Protein AF-X0W9X9-F1 (afdb_monomer_lite)

InterPro domains:
  IPR016084 Haem oxygenase-like, multi-helical [G3DSA:1.20.910.10] (1-113)
  IPR016084 Haem oxygenase-like, multi-helical [SSF48613] (1-110)

Organism: NCBI:txid412755

Sequence (115 aa):
PMPGCQAYPAYVAWLALYGSDADFAAAFVVNLAAWGAACGRMSAALKAKYGLSAEAVAFFDAFAEPAPEFEADSLRVIQDGLDRGVDPAAVARAARLIQAYELMYWDTMYEVSLP

pLDDT: mean 96.2, std 3.21, range [79.31, 98.75]

Foldseek 3Di:
DDPLLVQLVVLLVCCVVPNALLLNLLQCLLVLQVLLCVLVVVLVCCCPPVVDDCVRSVVSVVSNDDDPCSNVVSVVSNVVCVVVPDDVVSSVVSNVVSVVSVVSSVVVVVVVPDD

Structure (mmCIF, N/CA/C/O backbone):
data_AF-X0W9X9-F1
#
_entry.id   AF-X0W9X9-F1
#
loop_
_atom_site.group_PDB
_atom_site.id
_atom_site.type_symbol
_atom_site.label_atom_id
_atom_site.label_alt_id
_atom_site.label_comp_id
_atom_site.label_asym_id
_atom_site.label_entity_id
_atom_site.label_seq_id
_atom_site.pdbx_PDB_ins_code
_atom_site.Cartn_x
_atom_site.Cartn_y
_atom_site.Cartn_z
_atom_site.occupancy
_atom_site.B_iso_or_equiv
_atom_site.auth_seq_id
_atom_site.auth_comp_id
_atom_site.auth_asym_id
_atom_site.auth_atom_id
_atom_site.pdbx_PDB_model_num
ATOM 1 N N . PRO A 1 1 ? -5.856 16.311 10.945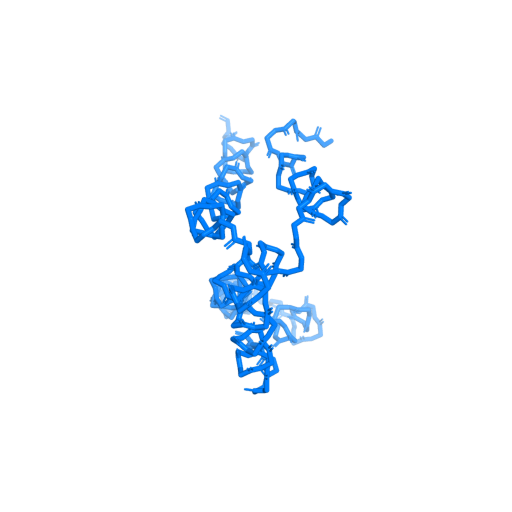 1.00 82.25 1 PRO A N 1
ATOM 2 C CA . PRO A 1 1 ? -5.033 15.222 10.363 1.00 82.25 1 PRO A CA 1
ATOM 3 C C . PRO A 1 1 ? -3.570 15.458 10.740 1.00 82.25 1 PRO A C 1
ATOM 5 O O . PRO A 1 1 ? -3.136 16.606 10.677 1.00 82.25 1 PRO A O 1
ATOM 8 N N . MET A 1 2 ? -2.844 14.417 11.158 1.00 96.12 2 MET A N 1
ATOM 9 C CA . MET A 1 2 ? -1.421 14.535 11.501 1.00 96.12 2 MET A CA 1
ATOM 10 C C . MET A 1 2 ? -0.546 14.348 10.258 1.00 96.12 2 MET A C 1
ATOM 12 O O . MET A 1 2 ? -0.898 13.514 9.420 1.00 96.12 2 MET A O 1
ATOM 16 N N . PRO A 1 3 ? 0.587 15.065 10.124 1.00 96.25 3 PRO A N 1
ATOM 17 C CA . PRO A 1 3 ? 1.467 14.929 8.963 1.00 96.25 3 PRO A CA 1
ATOM 18 C C . PRO A 1 3 ? 1.918 13.487 8.696 1.00 96.25 3 PRO A C 1
ATOM 20 O O . PRO A 1 3 ? 1.846 13.038 7.555 1.00 96.25 3 PRO A O 1
ATOM 23 N N . GLY A 1 4 ? 2.289 12.732 9.737 1.00 96.62 4 GLY A N 1
ATOM 24 C CA . GLY A 1 4 ? 2.696 11.329 9.592 1.00 96.62 4 GLY A CA 1
ATOM 25 C C . GLY A 1 4 ? 1.584 10.425 9.048 1.00 96.62 4 GLY A C 1
ATOM 26 O O . GLY A 1 4 ? 1.838 9.561 8.214 1.00 96.62 4 GLY A O 1
ATOM 27 N N . CYS A 1 5 ? 0.319 10.717 9.371 1.00 96.56 5 CYS A N 1
ATOM 28 C CA . CYS A 1 5 ? -0.828 10.015 8.791 1.00 96.56 5 CYS A CA 1
ATOM 29 C C . CYS A 1 5 ? -1.078 10.360 7.312 1.00 96.56 5 CYS A C 1
ATOM 31 O O . CYS A 1 5 ? -1.818 9.651 6.636 1.00 96.56 5 CYS A O 1
ATOM 33 N N . GLN A 1 6 ? -0.530 11.470 6.808 1.00 97.50 6 GLN A N 1
ATOM 34 C CA . GLN A 1 6 ? -0.683 11.881 5.409 1.00 97.50 6 GLN A CA 1
ATOM 35 C C . GLN A 1 6 ? 0.436 11.345 4.506 1.00 97.50 6 GLN A C 1
ATOM 37 O O . GLN A 1 6 ? 0.284 11.374 3.287 1.00 97.50 6 GLN A O 1
ATOM 42 N N . ALA A 1 7 ? 1.529 10.820 5.070 1.00 97.44 7 ALA A N 1
ATOM 43 C CA . ALA A 1 7 ? 2.661 10.319 4.292 1.00 97.44 7 ALA A CA 1
ATOM 44 C C . ALA A 1 7 ? 2.286 9.111 3.415 1.00 97.44 7 ALA A C 1
ATOM 46 O O . ALA A 1 7 ? 2.599 9.101 2.226 1.00 97.44 7 ALA A O 1
ATOM 47 N N . TYR A 1 8 ? 1.547 8.143 3.968 1.00 97.06 8 TYR A N 1
ATOM 48 C CA . TYR A 1 8 ? 1.048 6.982 3.224 1.00 97.06 8 TYR A CA 1
ATOM 49 C C . TYR A 1 8 ? 0.177 7.360 2.010 1.00 97.06 8 TYR A C 1
ATOM 51 O O . TYR A 1 8 ? 0.561 7.025 0.887 1.00 97.06 8 TYR A O 1
ATOM 59 N N . PRO A 1 9 ? -0.950 8.092 2.161 1.00 96.88 9 PRO A N 1
ATOM 60 C CA . PRO A 1 9 ? -1.782 8.435 1.008 1.00 96.88 9 PRO A CA 1
ATOM 61 C C . PRO A 1 9 ? -1.063 9.360 0.016 1.00 96.88 9 PRO A C 1
ATOM 63 O O . PRO A 1 9 ? -1.300 9.257 -1.187 1.00 96.88 9 PRO A O 1
ATOM 66 N N . ALA A 1 10 ? -0.150 10.221 0.483 1.00 98.06 10 ALA A N 1
ATOM 67 C CA . ALA A 1 10 ? 0.678 11.033 -0.405 1.00 98.06 10 ALA A CA 1
ATOM 68 C C . ALA A 1 10 ? 1.622 10.170 -1.256 1.00 98.06 10 ALA A C 1
ATOM 70 O O . ALA A 1 10 ? 1.764 10.425 -2.451 1.00 98.06 10 ALA A O 1
ATOM 71 N N . TYR A 1 11 ? 2.231 9.130 -0.678 1.00 98.19 11 TYR A N 1
ATOM 72 C CA . TYR A 1 11 ? 3.087 8.211 -1.423 1.00 98.19 11 TYR A CA 1
ATOM 73 C C . TYR A 1 11 ? 2.301 7.359 -2.423 1.00 98.19 11 TYR A C 1
ATOM 75 O O . TYR A 1 11 ? 2.743 7.189 -3.556 1.00 98.19 11 TYR A O 1
ATOM 83 N N . VAL A 1 12 ? 1.103 6.897 -2.053 1.00 98.12 12 VAL A N 1
ATOM 84 C CA . VAL A 1 12 ? 0.188 6.213 -2.982 1.00 98.12 12 VAL A CA 1
ATOM 85 C C . VAL A 1 12 ? -0.152 7.110 -4.174 1.00 98.12 12 VAL A C 1
ATOM 87 O O . VAL A 1 12 ? -0.046 6.678 -5.321 1.00 98.12 12 VAL A O 1
ATOM 90 N N . ALA A 1 13 ? -0.518 8.371 -3.923 1.00 98.38 13 ALA A N 1
ATOM 91 C CA . ALA A 1 13 ? -0.797 9.334 -4.986 1.00 98.38 13 ALA A CA 1
ATOM 92 C C . ALA A 1 13 ? 0.444 9.605 -5.853 1.00 98.38 13 ALA A C 1
ATOM 94 O O . ALA A 1 13 ? 0.337 9.716 -7.073 1.00 98.38 13 ALA A O 1
ATOM 95 N N . TRP A 1 14 ? 1.627 9.671 -5.238 1.00 98.50 14 TRP A N 1
ATOM 96 C CA . TRP A 1 14 ? 2.886 9.834 -5.955 1.00 98.50 14 TRP A CA 1
ATOM 97 C C . TRP A 1 14 ? 3.188 8.637 -6.865 1.00 98.50 14 TRP A C 1
ATOM 99 O O . TRP A 1 14 ? 3.511 8.843 -8.031 1.00 98.50 14 TRP A O 1
ATOM 109 N N . LEU A 1 15 ? 3.022 7.401 -6.382 1.00 98.25 15 LEU A N 1
ATOM 110 C CA . LEU A 1 15 ? 3.179 6.194 -7.201 1.00 98.25 15 LEU A CA 1
ATOM 111 C C . LEU A 1 15 ? 2.191 6.177 -8.370 1.00 98.25 15 LEU A C 1
ATOM 113 O O . LEU A 1 15 ? 2.585 5.855 -9.482 1.00 98.25 15 LEU A O 1
ATOM 117 N N . ALA A 1 16 ? 0.936 6.570 -8.142 1.00 97.81 16 ALA A N 1
ATOM 118 C CA . ALA A 1 16 ? -0.078 6.611 -9.196 1.00 97.81 16 ALA A CA 1
ATOM 119 C C . ALA A 1 16 ? 0.238 7.631 -10.307 1.00 97.81 16 ALA A C 1
ATOM 121 O O . ALA A 1 16 ? -0.134 7.419 -11.458 1.00 97.81 16 ALA A O 1
ATOM 122 N N . LEU A 1 17 ? 0.889 8.748 -9.966 1.00 98.12 17 LEU A N 1
ATOM 123 C CA . LEU A 1 17 ? 1.197 9.827 -10.912 1.00 98.12 17 LEU A CA 1
ATOM 124 C C . LEU A 1 17 ? 2.570 9.688 -11.575 1.00 98.12 17 LEU A C 1
ATOM 126 O O . LEU A 1 17 ? 2.739 10.116 -12.715 1.00 98.12 17 LEU A O 1
ATOM 130 N N . TYR A 1 18 ? 3.552 9.154 -10.850 1.00 97.94 18 TYR A N 1
ATOM 131 C CA . TYR A 1 18 ? 4.964 9.206 -11.239 1.00 97.94 18 TYR A CA 1
ATOM 132 C C . TYR A 1 18 ? 5.660 7.843 -11.236 1.00 97.94 18 TYR A C 1
ATOM 134 O O . TYR A 1 18 ? 6.752 7.730 -11.791 1.00 97.94 18 TYR A O 1
ATOM 142 N N . GLY A 1 19 ? 5.067 6.827 -10.607 1.00 97.62 19 GLY A N 1
ATOM 143 C CA . GLY A 1 19 ? 5.564 5.457 -10.650 1.00 97.62 19 GLY A CA 1
ATOM 144 C C . GLY A 1 19 ? 5.134 4.733 -11.924 1.00 97.62 19 GLY A C 1
ATOM 145 O O . GLY A 1 19 ? 4.266 5.189 -12.670 1.00 97.62 19 GLY A O 1
ATOM 146 N N . SER A 1 20 ? 5.743 3.577 -12.170 1.00 98.56 20 SER A N 1
ATOM 147 C CA . SER A 1 20 ? 5.220 2.621 -13.143 1.00 98.56 20 SER A CA 1
ATOM 148 C C . SER A 1 20 ? 4.047 1.824 -12.563 1.00 98.56 20 SER A C 1
ATOM 150 O 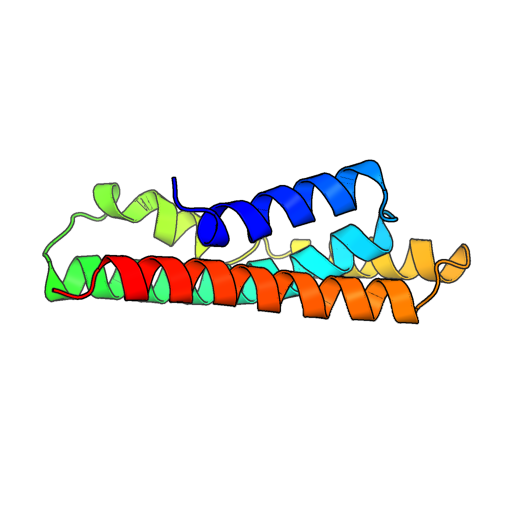O . SER A 1 20 ? 3.850 1.738 -11.349 1.00 98.56 20 SER A O 1
ATOM 152 N N . ASP A 1 21 ? 3.287 1.182 -13.444 1.00 98.25 21 ASP A N 1
ATOM 153 C CA . ASP A 1 21 ? 2.281 0.187 -13.076 1.00 98.25 21 ASP A CA 1
ATOM 154 C C . ASP A 1 21 ? 2.878 -0.972 -12.262 1.00 98.25 21 ASP A C 1
ATOM 156 O O . ASP A 1 21 ? 2.266 -1.406 -11.288 1.00 98.25 21 ASP A O 1
ATOM 160 N N . ALA A 1 22 ? 4.097 -1.411 -12.591 1.00 98.62 22 ALA A N 1
ATOM 161 C CA . ALA A 1 22 ? 4.822 -2.414 -11.812 1.00 98.62 22 ALA A CA 1
ATOM 162 C C . ALA A 1 22 ? 5.204 -1.920 -10.407 1.00 98.62 22 ALA A C 1
ATOM 164 O O . ALA A 1 22 ? 5.063 -2.677 -9.447 1.00 98.62 22 ALA A O 1
ATOM 165 N N . ASP A 1 23 ? 5.632 -0.660 -10.255 1.00 98.69 23 ASP A N 1
ATOM 166 C CA . ASP A 1 23 ? 5.902 -0.074 -8.933 1.00 98.69 23 ASP A CA 1
ATOM 167 C C . ASP A 1 23 ? 4.631 -0.050 -8.076 1.00 98.69 23 ASP A C 1
ATOM 169 O O . ASP A 1 23 ? 4.649 -0.439 -6.906 1.00 98.69 23 ASP A O 1
ATOM 173 N N . PHE A 1 24 ? 3.512 0.381 -8.667 1.00 98.44 24 PHE A N 1
ATOM 174 C CA . PHE A 1 24 ? 2.228 0.466 -7.979 1.00 98.44 24 PHE A CA 1
ATOM 175 C C . PHE A 1 24 ? 1.699 -0.923 -7.592 1.00 98.44 24 PHE A C 1
ATOM 177 O O . PHE A 1 24 ? 1.328 -1.144 -6.439 1.00 98.44 24 PHE A O 1
ATOM 184 N N . ALA A 1 25 ? 1.713 -1.884 -8.520 1.00 98.19 25 ALA A N 1
ATOM 185 C CA . ALA A 1 25 ? 1.277 -3.254 -8.259 1.00 98.19 25 ALA A CA 1
ATOM 186 C C . ALA A 1 25 ? 2.136 -3.929 -7.177 1.00 98.19 25 ALA A C 1
ATOM 188 O O . ALA A 1 25 ? 1.596 -4.535 -6.251 1.00 98.19 25 ALA A O 1
ATOM 189 N N . ALA A 1 26 ? 3.463 -3.762 -7.227 1.00 98.12 26 ALA A N 1
ATOM 190 C CA . ALA A 1 26 ? 4.363 -4.295 -6.206 1.00 98.12 26 ALA A CA 1
ATOM 191 C C . ALA A 1 26 ? 4.153 -3.654 -4.832 1.00 98.12 26 ALA A C 1
ATOM 193 O O . ALA A 1 26 ? 4.265 -4.340 -3.817 1.00 98.12 26 ALA A O 1
ATOM 194 N N . ALA A 1 27 ? 3.823 -2.363 -4.779 1.00 97.88 27 ALA A N 1
ATOM 195 C CA . ALA A 1 27 ? 3.461 -1.711 -3.530 1.00 97.88 27 ALA A CA 1
ATOM 196 C C . ALA A 1 27 ? 2.183 -2.319 -2.924 1.00 97.88 27 ALA A C 1
ATOM 198 O O . ALA A 1 27 ? 2.157 -2.693 -1.752 1.00 97.88 27 ALA A O 1
ATOM 199 N N . PHE A 1 28 ? 1.122 -2.475 -3.714 1.00 96.69 28 PHE A N 1
ATOM 200 C CA . PHE A 1 28 ? -0.164 -2.922 -3.180 1.00 96.69 28 PHE A CA 1
ATOM 201 C C . PHE A 1 28 ? -0.241 -4.427 -2.911 1.00 96.69 28 PHE A C 1
ATOM 203 O O . PHE A 1 28 ? -0.926 -4.813 -1.963 1.00 96.69 28 PHE A O 1
ATOM 210 N N . VAL A 1 29 ? 0.479 -5.271 -3.661 1.00 95.88 29 VAL A N 1
ATOM 211 C CA . VAL A 1 29 ? 0.477 -6.724 -3.415 1.00 95.88 29 VAL A CA 1
ATOM 212 C C . VAL A 1 29 ? 1.034 -7.070 -2.033 1.00 95.88 29 VAL A C 1
ATOM 214 O O . VAL A 1 29 ? 0.494 -7.936 -1.350 1.00 95.88 29 VAL A O 1
ATOM 217 N N . VAL A 1 30 ? 2.054 -6.340 -1.565 1.00 92.25 30 VAL A N 1
ATOM 218 C CA . VAL A 1 30 ? 2.605 -6.535 -0.214 1.00 92.25 30 VAL A CA 1
ATOM 219 C C . VAL A 1 30 ? 1.790 -5.808 0.857 1.00 92.25 30 VAL A C 1
ATOM 221 O O . VAL A 1 30 ? 1.582 -6.350 1.943 1.00 92.25 30 VAL A O 1
ATOM 224 N N . ASN A 1 31 ? 1.302 -4.601 0.555 1.00 93.56 31 ASN A N 1
ATOM 225 C CA . ASN A 1 31 ? 0.599 -3.771 1.528 1.00 93.56 31 ASN A CA 1
ATOM 226 C C . ASN A 1 31 ? -0.790 -4.316 1.865 1.00 93.56 31 ASN A C 1
ATOM 228 O O . ASN A 1 31 ? -1.144 -4.405 3.037 1.00 93.56 31 ASN A O 1
ATOM 232 N N . LEU A 1 32 ? -1.585 -4.730 0.871 1.00 91.25 32 LEU A N 1
ATOM 233 C CA . LEU A 1 32 ? -2.948 -5.207 1.133 1.00 91.25 32 LEU A CA 1
ATOM 234 C C . LEU A 1 32 ? -2.982 -6.513 1.929 1.00 91.25 32 LEU A C 1
ATOM 236 O O . LEU A 1 32 ? -3.891 -6.695 2.735 1.00 91.25 32 LEU A O 1
ATOM 240 N N . ALA A 1 33 ? -1.983 -7.384 1.773 1.00 88.75 33 ALA A N 1
ATOM 241 C CA . ALA A 1 33 ? -1.864 -8.579 2.602 1.00 88.75 33 ALA A CA 1
ATOM 242 C C . ALA A 1 33 ? -1.633 -8.225 4.086 1.00 88.75 33 ALA A C 1
ATOM 244 O O . ALA A 1 33 ? -2.280 -8.786 4.975 1.00 88.75 33 ALA A O 1
ATOM 245 N N . ALA A 1 34 ? -0.743 -7.265 4.366 1.00 90.00 34 ALA A N 1
ATOM 246 C CA . ALA A 1 34 ? -0.470 -6.800 5.727 1.00 90.00 34 ALA A CA 1
ATOM 247 C C . ALA A 1 34 ? -1.678 -6.072 6.344 1.00 90.00 34 ALA A C 1
ATOM 249 O O . ALA A 1 34 ? -2.083 -6.387 7.470 1.00 90.00 34 ALA A O 1
ATOM 250 N N . TRP A 1 35 ? -2.284 -5.164 5.577 1.00 91.44 35 TRP A N 1
ATOM 251 C CA . TRP A 1 35 ? -3.498 -4.440 5.942 1.00 91.44 35 TRP A CA 1
ATOM 252 C C . TRP A 1 35 ? -4.657 -5.391 6.250 1.00 91.44 35 TRP A C 1
ATOM 254 O O . TRP A 1 35 ? -5.271 -5.275 7.310 1.00 91.44 35 TRP A O 1
ATOM 264 N N . GLY A 1 36 ? -4.918 -6.387 5.398 1.00 93.06 36 GLY A N 1
ATOM 265 C CA . GLY A 1 36 ? -6.021 -7.321 5.617 1.00 93.06 36 GLY A CA 1
ATOM 266 C C . GLY A 1 36 ? -5.848 -8.152 6.884 1.00 93.06 36 GLY A C 1
ATOM 267 O O . GLY A 1 36 ? -6.746 -8.214 7.730 1.00 93.06 36 GLY A O 1
ATOM 268 N N . ALA A 1 37 ? -4.636 -8.659 7.126 1.00 92.25 37 ALA A N 1
ATOM 269 C CA . ALA A 1 37 ? -4.327 -9.330 8.384 1.00 92.25 37 ALA A CA 1
ATOM 270 C C . ALA A 1 37 ? -4.546 -8.409 9.603 1.00 92.25 37 ALA A C 1
ATOM 272 O O . ALA A 1 37 ? -4.987 -8.871 10.661 1.00 92.25 37 ALA A O 1
ATOM 273 N N . ALA A 1 38 ? -4.245 -7.111 9.487 1.00 92.31 38 ALA A N 1
ATOM 274 C CA . ALA A 1 38 ? -4.526 -6.131 10.533 1.00 92.31 38 ALA A CA 1
ATOM 275 C C . ALA A 1 38 ? -6.034 -5.895 10.720 1.00 92.31 38 ALA A C 1
ATOM 277 O O . ALA A 1 38 ? -6.501 -5.902 11.862 1.00 92.31 38 ALA A O 1
ATOM 278 N N . CYS A 1 39 ? -6.807 -5.773 9.638 1.00 95.88 39 CYS A N 1
ATOM 279 C CA . CYS A 1 39 ? -8.262 -5.653 9.682 1.00 95.88 39 CYS A CA 1
ATOM 280 C C . CYS A 1 39 ? -8.915 -6.840 10.394 1.00 95.88 39 CYS A C 1
ATOM 282 O O . CYS A 1 39 ? -9.695 -6.632 11.325 1.00 95.88 39 CYS A O 1
ATOM 284 N N . GLY A 1 40 ? -8.541 -8.074 10.046 1.00 96.38 40 GLY A N 1
ATOM 285 C CA . GLY A 1 40 ? -9.075 -9.274 10.695 1.00 96.38 40 GLY A CA 1
ATOM 286 C C . GLY A 1 40 ? -8.820 -9.285 12.208 1.00 96.38 40 GLY A C 1
ATOM 287 O O . GLY A 1 40 ? -9.734 -9.523 13.005 1.00 96.38 40 GLY A O 1
ATOM 288 N N . ARG A 1 41 ? -7.596 -8.932 12.633 1.00 96.25 41 ARG A N 1
ATOM 289 C CA . ARG A 1 41 ? -7.259 -8.799 14.064 1.00 96.25 41 ARG A CA 1
ATOM 290 C C . ARG A 1 41 ? -8.058 -7.688 14.746 1.00 96.25 41 ARG A C 1
ATOM 292 O O . ARG A 1 41 ? -8.526 -7.885 15.869 1.00 96.25 41 ARG A O 1
ATOM 299 N N . MET A 1 42 ? -8.223 -6.543 14.086 1.00 95.69 42 MET A N 1
ATOM 300 C CA . MET A 1 42 ? -8.967 -5.400 14.617 1.00 95.69 42 MET A CA 1
ATOM 301 C C . MET A 1 42 ? -10.449 -5.738 14.799 1.00 95.69 42 MET A C 1
ATOM 303 O O . MET A 1 42 ? -10.988 -5.528 15.883 1.00 95.69 42 MET A O 1
ATOM 307 N N . SER A 1 43 ? -11.081 -6.348 13.794 1.00 97.56 43 SER A N 1
ATOM 308 C CA . SER A 1 43 ? -12.464 -6.834 13.864 1.00 97.56 43 SER A CA 1
ATOM 309 C C . SER A 1 43 ? -12.677 -7.772 15.055 1.00 97.56 43 SER A C 1
ATOM 311 O O . SER A 1 43 ? -13.576 -7.561 15.876 1.00 97.56 43 SER A O 1
ATOM 313 N N . ALA A 1 44 ? -11.814 -8.784 15.199 1.00 97.38 44 ALA A N 1
ATOM 314 C CA . ALA A 1 44 ? -11.890 -9.741 16.298 1.00 97.38 44 ALA A CA 1
ATOM 315 C C . ALA A 1 44 ? -11.740 -9.060 17.670 1.00 97.38 44 ALA A C 1
ATOM 317 O O . ALA A 1 44 ? -12.522 -9.327 18.585 1.00 97.38 44 ALA A O 1
ATOM 318 N N . ALA A 1 45 ? -10.773 -8.149 17.810 1.00 97.50 45 ALA A N 1
ATOM 319 C CA . ALA A 1 45 ? -10.533 -7.428 19.055 1.00 97.50 45 ALA A CA 1
ATOM 320 C C . ALA A 1 45 ? -11.692 -6.488 19.425 1.00 97.50 45 ALA A C 1
ATOM 322 O O . ALA A 1 45 ? -12.094 -6.452 20.588 1.00 97.50 45 ALA A O 1
ATOM 323 N N . LEU A 1 46 ? -12.251 -5.763 18.454 1.00 97.62 46 LEU A N 1
ATOM 324 C CA . LEU A 1 46 ? -13.374 -4.846 18.660 1.00 97.62 46 LEU A CA 1
ATOM 325 C C . LEU A 1 46 ? -14.641 -5.583 19.110 1.00 97.62 46 LEU A C 1
ATOM 327 O O . LEU A 1 46 ? -15.297 -5.154 20.059 1.00 97.62 46 LEU A O 1
ATOM 331 N N . LYS A 1 47 ? -14.940 -6.737 18.505 1.00 97.62 47 LYS A N 1
ATOM 332 C CA . LYS A 1 47 ? -16.040 -7.609 18.943 1.00 97.62 47 LYS A CA 1
ATOM 333 C C . LYS A 1 47 ? -15.799 -8.141 20.361 1.00 97.62 47 LYS A C 1
ATOM 335 O O . LYS A 1 47 ? -16.648 -7.984 21.233 1.00 97.62 47 LYS A O 1
ATOM 340 N N . ALA A 1 48 ? -14.626 -8.726 20.614 1.00 97.88 48 ALA A N 1
ATOM 341 C CA . ALA A 1 48 ? -14.348 -9.436 21.864 1.00 97.88 48 ALA A CA 1
ATOM 342 C C . ALA A 1 48 ? -14.137 -8.522 23.083 1.00 97.88 48 ALA A C 1
ATOM 344 O O . ALA A 1 48 ? -14.509 -8.894 24.193 1.00 97.88 48 ALA A O 1
ATOM 345 N N . LYS A 1 49 ? -13.513 -7.351 22.904 1.00 97.50 49 LYS A N 1
ATOM 346 C CA . LYS A 1 49 ? -13.130 -6.464 24.018 1.00 97.50 49 LYS A CA 1
ATOM 347 C C . LYS A 1 49 ? -14.070 -5.283 24.216 1.00 97.50 49 LYS A C 1
ATOM 349 O O . LYS A 1 49 ? -14.161 -4.773 25.327 1.00 97.50 49 LYS A O 1
ATOM 354 N N . TYR A 1 50 ? -14.745 -4.853 23.154 1.00 96.75 50 TYR A N 1
ATOM 355 C CA . TYR A 1 50 ? -15.572 -3.646 23.167 1.00 96.75 50 TYR A CA 1
ATOM 356 C C . TYR A 1 50 ? -17.044 -3.925 22.833 1.00 96.75 50 TYR A C 1
ATOM 358 O O . TYR A 1 50 ? -17.858 -3.010 22.898 1.00 96.75 50 TYR A O 1
ATOM 366 N N . GLY A 1 51 ? -17.408 -5.174 22.512 1.00 97.31 51 GLY A N 1
ATOM 367 C CA . GLY A 1 51 ? -18.798 -5.578 22.289 1.00 97.31 51 GLY A CA 1
ATOM 368 C C . GLY A 1 51 ? -19.430 -4.987 21.027 1.00 97.31 51 GLY A C 1
ATOM 369 O O . GLY A 1 51 ? -20.654 -4.884 20.956 1.00 97.31 51 GLY A O 1
ATOM 370 N N . LEU A 1 52 ? -18.621 -4.572 20.042 1.00 97.94 52 LEU A N 1
ATOM 371 C CA . LEU A 1 52 ? -19.138 -4.040 18.780 1.00 97.94 52 LEU A CA 1
ATOM 372 C C . LEU A 1 52 ? -19.910 -5.119 18.005 1.00 97.94 52 LEU A C 1
ATOM 374 O O . LEU A 1 52 ? -19.546 -6.296 18.016 1.00 97.94 52 LEU A O 1
ATOM 378 N N . SER A 1 53 ? -20.973 -4.704 17.312 1.00 97.81 53 SER A N 1
ATOM 379 C CA . SER A 1 53 ? -21.769 -5.588 16.457 1.00 97.81 53 SER A CA 1
ATOM 380 C C . SER A 1 53 ? -21.012 -5.977 15.183 1.00 97.81 53 SER A C 1
ATOM 382 O O . SER A 1 53 ? -20.058 -5.309 14.782 1.00 97.81 53 SER A O 1
ATOM 384 N N . ALA A 1 54 ? -21.474 -7.033 14.506 1.00 96.19 54 ALA A N 1
ATOM 385 C CA . ALA A 1 54 ? -20.942 -7.427 13.199 1.00 96.19 54 ALA A CA 1
ATOM 386 C C . ALA A 1 54 ? -21.066 -6.298 12.158 1.00 96.19 54 ALA A C 1
ATOM 388 O O . ALA A 1 54 ? -20.146 -6.071 11.382 1.00 96.19 54 ALA A O 1
ATOM 389 N N . GLU A 1 55 ? -22.167 -5.543 12.190 1.00 97.69 55 GLU A N 1
ATOM 390 C CA . GLU A 1 55 ? -22.381 -4.394 11.305 1.00 97.69 55 GLU A CA 1
ATOM 391 C C . GLU A 1 55 ? -21.359 -3.276 11.559 1.00 97.69 55 GLU A C 1
ATOM 393 O O . GLU A 1 55 ? -20.808 -2.714 10.616 1.00 97.69 55 GLU A O 1
ATOM 398 N N . ALA A 1 56 ? -21.023 -3.007 12.826 1.00 97.62 56 ALA A N 1
ATOM 399 C CA . ALA A 1 56 ? -20.050 -1.978 13.188 1.00 97.62 56 ALA A CA 1
ATOM 400 C C . ALA A 1 56 ? -18.613 -2.309 12.742 1.00 97.62 56 ALA A C 1
ATOM 402 O O . ALA A 1 56 ? -17.810 -1.398 12.551 1.00 97.62 56 ALA A O 1
ATOM 403 N N . VAL A 1 57 ? -18.279 -3.594 12.568 1.00 97.94 57 VAL A N 1
ATOM 404 C CA . VAL A 1 57 ? -16.950 -4.043 12.111 1.00 97.94 57 VAL A CA 1
ATOM 405 C C . VAL A 1 57 ? -16.935 -4.525 10.658 1.00 97.94 57 VAL A C 1
ATOM 407 O O . VAL A 1 57 ? -15.896 -4.989 10.192 1.00 97.94 57 VAL A O 1
ATOM 410 N N . ALA A 1 58 ? -18.042 -4.376 9.921 1.00 96.94 58 ALA A N 1
ATOM 411 C CA . ALA A 1 58 ? -18.199 -4.915 8.568 1.00 96.94 58 ALA A CA 1
ATOM 412 C C . ALA A 1 58 ? -17.111 -4.432 7.594 1.00 96.94 58 ALA A C 1
ATOM 414 O O . ALA A 1 58 ? -16.677 -5.189 6.732 1.00 96.94 58 ALA A O 1
ATOM 415 N N . PHE A 1 59 ? -16.621 -3.200 7.765 1.00 96.06 59 PHE A N 1
ATOM 416 C CA . PHE A 1 59 ? -15.483 -2.684 7.002 1.00 96.06 59 PHE A CA 1
ATOM 417 C C . PHE A 1 59 ? -14.220 -3.535 7.201 1.00 96.06 59 PHE A C 1
ATOM 419 O O . PHE A 1 59 ? -13.579 -3.925 6.233 1.00 96.06 59 PHE A O 1
ATOM 426 N N . PHE A 1 60 ? -13.873 -3.863 8.445 1.00 96.12 60 PHE A N 1
ATOM 427 C CA . PHE A 1 60 ? -12.695 -4.678 8.733 1.00 96.12 60 PHE A CA 1
ATOM 428 C C . PHE A 1 60 ? -12.850 -6.106 8.216 1.00 96.12 60 PHE A C 1
ATOM 430 O O . PHE A 1 60 ? -11.899 -6.659 7.679 1.00 96.12 60 PHE A O 1
ATOM 437 N N . ASP A 1 61 ? -14.044 -6.685 8.345 1.00 95.25 61 ASP A N 1
ATOM 438 C CA . ASP A 1 61 ? -14.318 -8.025 7.822 1.00 95.25 61 ASP A CA 1
ATOM 439 C C . ASP A 1 61 ? -14.213 -8.051 6.284 1.00 95.25 61 ASP A C 1
ATOM 441 O O . ASP A 1 61 ? -13.628 -8.975 5.728 1.00 95.25 61 ASP A O 1
ATOM 445 N N . ALA A 1 62 ? -14.683 -7.004 5.595 1.00 94.12 62 ALA A N 1
ATOM 446 C CA . ALA A 1 62 ? -14.602 -6.898 4.136 1.00 94.12 62 ALA A CA 1
ATOM 447 C C . ALA A 1 62 ? -13.166 -6.777 3.598 1.00 94.12 62 ALA A C 1
ATOM 449 O O . ALA A 1 62 ? -12.899 -7.213 2.483 1.00 94.12 62 ALA A O 1
ATOM 450 N N . PHE A 1 63 ? -12.252 -6.185 4.371 1.00 93.50 63 PHE A N 1
ATOM 451 C CA . PHE A 1 63 ? -10.847 -6.023 3.985 1.00 93.50 63 PHE A CA 1
ATOM 452 C C . PHE A 1 63 ? -9.915 -7.071 4.600 1.00 93.50 63 PHE A C 1
ATOM 454 O O . PHE A 1 63 ? -8.719 -7.017 4.336 1.00 93.50 63 PHE A O 1
ATOM 461 N N . ALA A 1 64 ? -10.426 -8.009 5.407 1.00 94.88 64 ALA A N 1
ATOM 462 C CA . ALA A 1 64 ? -9.604 -8.974 6.137 1.00 94.88 64 ALA A CA 1
ATOM 463 C C . ALA A 1 64 ? -8.772 -9.887 5.220 1.00 94.88 64 ALA A C 1
ATOM 465 O O . ALA A 1 64 ? -7.680 -10.311 5.598 1.00 94.88 64 ALA A O 1
ATOM 466 N N . GLU A 1 65 ? -9.273 -10.155 4.015 1.00 90.44 65 GLU A N 1
ATOM 467 C CA . GLU A 1 65 ? -8.589 -10.935 2.990 1.00 90.44 65 GLU A CA 1
ATOM 468 C C . GLU A 1 65 ? -8.681 -10.209 1.639 1.00 90.44 65 GLU A C 1
ATOM 470 O O . GLU A 1 65 ? -9.733 -9.648 1.312 1.00 90.44 65 GLU A O 1
ATOM 475 N N . PRO A 1 66 ? -7.597 -10.182 0.843 1.00 86.81 66 PRO A N 1
ATOM 476 C CA . PRO A 1 66 ? -7.663 -9.676 -0.522 1.00 86.81 66 PRO A CA 1
ATOM 477 C C . PRO A 1 66 ? -8.516 -10.600 -1.404 1.00 86.81 66 PRO A C 1
ATOM 479 O O . PRO A 1 66 ? -8.721 -11.773 -1.091 1.00 86.81 66 PRO A O 1
ATOM 482 N N . ALA A 1 67 ? -8.978 -10.087 -2.549 1.00 89.44 67 ALA A N 1
ATOM 483 C CA . ALA A 1 67 ? -9.628 -10.929 -3.551 1.00 89.44 67 ALA A CA 1
ATOM 484 C C . ALA A 1 67 ? -8.664 -12.051 -4.005 1.00 89.44 67 ALA A C 1
ATOM 486 O O . ALA A 1 67 ? -7.477 -11.760 -4.178 1.00 89.44 67 ALA A O 1
ATOM 487 N N . PRO A 1 68 ? -9.129 -13.296 -4.231 1.00 89.06 68 PRO A N 1
ATOM 488 C CA . PRO A 1 68 ? -8.230 -14.431 -4.483 1.00 89.06 68 P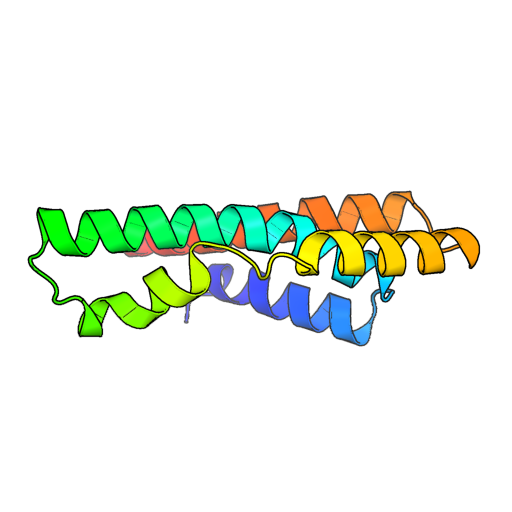RO A CA 1
ATOM 489 C C . PRO A 1 68 ? -7.286 -14.228 -5.682 1.00 89.06 68 PRO A C 1
ATOM 491 O O . PRO A 1 68 ? -6.142 -14.672 -5.680 1.00 89.06 68 PRO A O 1
ATOM 494 N N . GLU A 1 69 ? -7.742 -13.496 -6.690 1.00 94.62 69 GLU A N 1
ATOM 495 C CA . GLU A 1 69 ? -7.052 -13.244 -7.953 1.00 94.62 69 GLU A CA 1
ATOM 496 C C . GLU A 1 69 ? -6.091 -12.053 -7.863 1.00 94.62 69 GLU A C 1
ATOM 498 O O . GLU A 1 69 ? -5.246 -11.872 -8.738 1.00 94.62 69 GLU A O 1
ATOM 503 N N . PHE A 1 70 ? -6.183 -11.253 -6.796 1.00 93.69 70 PHE A N 1
ATOM 504 C CA . PHE A 1 70 ? -5.444 -10.001 -6.651 1.00 93.69 70 PHE A CA 1
ATOM 505 C C . PHE A 1 70 ? -3.925 -10.200 -6.698 1.00 93.69 70 PHE A C 1
ATOM 507 O O . PHE A 1 70 ? -3.217 -9.422 -7.343 1.00 93.69 70 PHE A O 1
ATOM 514 N N . GLU A 1 71 ? -3.419 -11.242 -6.036 1.00 94.94 71 GLU A N 1
ATOM 515 C CA . GLU A 1 71 ? -1.989 -11.552 -6.045 1.00 94.94 71 GLU A CA 1
ATOM 516 C C . GLU A 1 71 ? -1.526 -11.950 -7.451 1.00 94.94 71 GLU A C 1
ATOM 518 O O . GLU A 1 71 ? -0.568 -11.378 -7.970 1.00 94.94 71 GLU A O 1
ATOM 523 N N . ALA A 1 72 ? -2.246 -12.869 -8.100 1.00 96.81 72 ALA A N 1
ATOM 524 C CA . ALA A 1 72 ? -1.909 -13.342 -9.439 1.00 96.81 72 ALA A CA 1
ATOM 525 C C . ALA A 1 72 ? -1.945 -12.212 -10.483 1.00 96.81 72 ALA A C 1
ATOM 527 O O . ALA A 1 72 ? -1.035 -12.100 -11.308 1.00 96.81 72 ALA A O 1
ATOM 528 N N . ASP A 1 73 ? -2.953 -11.338 -10.423 1.00 97.75 73 ASP A N 1
ATOM 529 C CA . ASP A 1 73 ? -3.055 -10.177 -11.307 1.00 97.75 73 ASP A CA 1
ATOM 530 C C . ASP A 1 73 ? -1.944 -9.156 -11.054 1.00 97.75 73 ASP A C 1
ATOM 532 O O . ASP A 1 73 ? -1.354 -8.640 -12.006 1.00 97.75 73 ASP A O 1
ATOM 536 N N . SER A 1 74 ? -1.603 -8.903 -9.789 1.00 97.88 74 SER A N 1
ATOM 537 C CA . SER A 1 74 ? -0.502 -8.001 -9.441 1.00 97.88 74 SER A CA 1
ATOM 538 C C . SER A 1 74 ? 0.836 -8.533 -9.951 1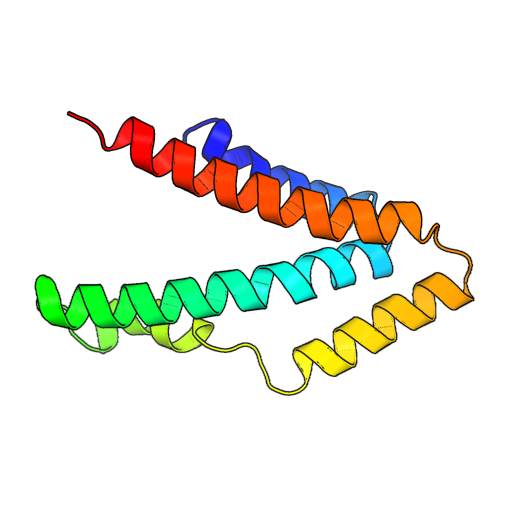.00 97.88 74 SER A C 1
ATOM 540 O O . SER A 1 74 ? 1.605 -7.781 -10.547 1.00 97.88 74 SER A O 1
ATOM 542 N N . LEU A 1 75 ? 1.103 -9.834 -9.785 1.00 98.12 75 LEU A N 1
ATOM 543 C CA . LEU A 1 75 ? 2.319 -10.478 -10.292 1.00 98.12 75 LEU A CA 1
ATOM 544 C C . LEU A 1 75 ? 2.433 -10.374 -11.815 1.00 98.12 75 LEU A C 1
ATOM 546 O O . LEU A 1 75 ? 3.524 -10.122 -12.325 1.00 98.12 75 LEU A O 1
ATOM 550 N N . ARG A 1 76 ? 1.315 -10.500 -12.538 1.00 98.62 76 ARG A N 1
ATOM 551 C CA . ARG A 1 76 ? 1.283 -10.304 -13.991 1.00 98.62 76 ARG A CA 1
ATOM 552 C C . ARG A 1 76 ? 1.635 -8.866 -14.378 1.00 98.62 76 ARG A C 1
ATOM 554 O O . ARG A 1 76 ? 2.491 -8.679 -15.230 1.00 98.62 76 ARG A O 1
ATOM 561 N N . VAL A 1 77 ? 1.053 -7.861 -13.718 1.00 98.62 77 VAL A N 1
ATOM 562 C CA . VAL A 1 77 ? 1.380 -6.441 -13.975 1.00 98.62 77 VAL A CA 1
ATOM 563 C C . VAL A 1 77 ? 2.852 -6.141 -13.678 1.00 98.62 77 VAL A C 1
ATOM 565 O O . VAL A 1 77 ? 3.512 -5.439 -14.444 1.00 98.62 77 VAL A O 1
ATOM 568 N N . ILE A 1 78 ? 3.386 -6.695 -12.586 1.00 98.75 78 ILE A N 1
ATOM 569 C CA . ILE A 1 78 ? 4.803 -6.553 -12.236 1.00 98.75 78 ILE A CA 1
ATOM 570 C C . ILE A 1 78 ? 5.677 -7.157 -13.339 1.00 98.75 78 ILE A C 1
ATOM 572 O O . ILE A 1 78 ? 6.584 -6.482 -13.824 1.00 98.75 78 ILE A O 1
ATOM 576 N N . GLN A 1 79 ? 5.388 -8.389 -13.768 1.00 98.69 79 GLN A N 1
ATOM 577 C CA . GLN A 1 79 ? 6.154 -9.060 -14.819 1.00 98.69 79 GLN A CA 1
ATOM 578 C C . GLN A 1 79 ? 6.085 -8.301 -16.151 1.00 98.69 79 GLN A C 1
ATOM 580 O O . GLN A 1 79 ? 7.128 -8.040 -16.747 1.00 98.69 79 GLN A O 1
ATOM 585 N N . ASP A 1 80 ? 4.897 -7.852 -16.563 1.00 98.75 80 ASP A N 1
ATOM 586 C CA . ASP A 1 80 ? 4.700 -7.066 -17.787 1.00 98.75 80 ASP A CA 1
ATOM 587 C C . ASP A 1 80 ? 5.519 -5.759 -17.770 1.00 98.75 80 ASP A C 1
ATOM 589 O O . ASP A 1 80 ? 5.983 -5.284 -18.810 1.00 98.75 80 ASP A O 1
ATOM 593 N N . GLY A 1 81 ? 5.705 -5.139 -16.599 1.00 98.62 81 GLY A N 1
ATOM 594 C CA . GLY A 1 81 ? 6.580 -3.974 -16.442 1.00 98.62 81 GLY A CA 1
ATOM 595 C C . GLY A 1 81 ? 8.065 -4.313 -16.529 1.00 98.62 81 GLY A C 1
ATOM 596 O O . GLY A 1 81 ? 8.814 -3.607 -17.211 1.00 98.62 81 GLY A O 1
ATOM 597 N N . LEU A 1 82 ? 8.494 -5.404 -15.893 1.00 98.69 82 LEU A N 1
ATOM 598 C CA . LEU A 1 82 ? 9.879 -5.876 -15.960 1.00 98.69 82 LEU A CA 1
ATOM 599 C C . LEU A 1 82 ? 10.278 -6.245 -17.395 1.00 98.69 82 LEU A C 1
ATOM 601 O O . LEU A 1 82 ? 11.351 -5.850 -17.849 1.00 98.69 82 LEU A O 1
ATOM 605 N N . ASP A 1 83 ? 9.388 -6.902 -18.138 1.00 98.69 83 ASP A N 1
ATOM 606 C CA . ASP A 1 83 ? 9.604 -7.270 -19.542 1.00 98.69 83 ASP A CA 1
ATOM 607 C C . ASP A 1 83 ? 9.736 -6.037 -20.454 1.00 98.69 83 ASP A C 1
ATOM 609 O O . ASP A 1 83 ? 10.459 -6.061 -21.453 1.00 98.69 83 ASP A O 1
ATOM 613 N N . ARG A 1 84 ? 9.092 -4.919 -20.087 1.00 98.31 84 ARG A N 1
ATOM 614 C CA . ARG A 1 84 ? 9.236 -3.610 -20.753 1.00 98.31 84 ARG A CA 1
ATOM 615 C C . ARG A 1 84 ? 10.454 -2.807 -20.287 1.00 98.31 84 ARG A C 1
ATOM 617 O O . ARG A 1 84 ? 10.685 -1.714 -20.805 1.00 98.31 84 ARG A O 1
ATOM 624 N N . GLY A 1 85 ? 11.233 -3.325 -19.338 1.00 98.50 85 GLY A N 1
ATOM 625 C CA . GLY A 1 85 ? 12.461 -2.700 -18.850 1.00 98.50 85 GLY A CA 1
ATOM 626 C C . GLY A 1 85 ? 12.280 -1.721 -17.689 1.00 98.50 85 GLY A C 1
ATOM 627 O O . GLY A 1 85 ? 13.154 -0.878 -17.481 1.00 98.50 85 GLY A O 1
ATOM 628 N N . VAL A 1 86 ? 11.181 -1.802 -16.926 1.00 98.62 86 VAL A N 1
ATOM 629 C CA . VAL A 1 86 ? 11.080 -1.099 -15.634 1.00 98.62 86 VAL A CA 1
ATOM 630 C C . VAL A 1 86 ? 12.225 -1.555 -14.723 1.00 98.62 86 VAL A C 1
ATOM 632 O O . VAL A 1 86 ? 12.502 -2.748 -14.620 1.00 98.62 86 VAL A O 1
ATOM 635 N N . ASP A 1 87 ? 12.886 -0.606 -14.051 1.00 98.56 87 ASP A N 1
ATOM 636 C CA . ASP A 1 87 ? 13.986 -0.889 -13.123 1.00 98.56 87 ASP A CA 1
ATOM 637 C C . ASP A 1 87 ? 13.506 -1.806 -11.977 1.00 98.56 87 ASP A C 1
ATOM 639 O O . ASP A 1 87 ? 12.723 -1.360 -11.132 1.00 98.56 87 ASP A O 1
ATOM 643 N N . PRO A 1 88 ? 14.013 -3.049 -11.858 1.00 98.50 88 PRO A N 1
ATOM 644 C CA . PRO A 1 88 ? 13.630 -3.949 -10.770 1.00 98.50 88 PRO A CA 1
ATOM 645 C C . PRO A 1 88 ? 13.929 -3.363 -9.384 1.00 98.50 88 PRO A C 1
ATOM 647 O O . PRO A 1 88 ? 13.245 -3.663 -8.401 1.00 98.50 88 PRO A O 1
ATOM 650 N N . ALA A 1 89 ? 14.949 -2.504 -9.278 1.00 98.56 89 ALA A N 1
ATOM 651 C CA . ALA A 1 89 ? 15.267 -1.844 -8.025 1.00 98.56 89 ALA A CA 1
ATOM 652 C C . ALA A 1 89 ? 14.218 -0.782 -7.654 1.00 98.56 89 ALA A C 1
ATOM 654 O O . ALA A 1 89 ? 14.008 -0.559 -6.460 1.00 98.56 89 ALA A O 1
ATOM 655 N N . ALA A 1 90 ? 13.545 -0.154 -8.625 1.00 98.25 90 ALA A N 1
ATOM 656 C CA . ALA A 1 90 ? 12.423 0.755 -8.382 1.00 98.25 90 ALA A CA 1
ATOM 657 C C . ALA A 1 90 ? 11.218 -0.002 -7.821 1.00 98.25 90 ALA A C 1
ATOM 659 O O . ALA A 1 90 ? 10.743 0.355 -6.741 1.00 98.25 90 ALA A O 1
ATOM 660 N N . VAL A 1 91 ? 10.867 -1.130 -8.441 1.00 98.62 91 VAL A N 1
ATOM 661 C CA . VAL A 1 91 ? 9.770 -2.006 -8.004 1.00 98.62 91 VAL A CA 1
ATOM 662 C C . VAL A 1 91 ? 9.992 -2.469 -6.561 1.00 98.62 91 VAL A C 1
ATOM 664 O O . VAL A 1 91 ? 9.130 -2.32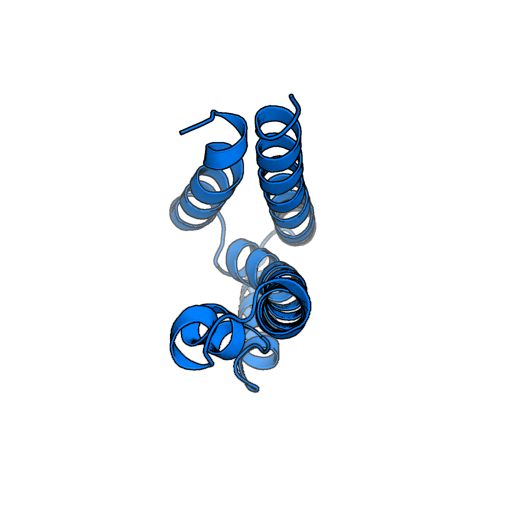4 -5.691 1.00 98.62 91 VAL A O 1
ATOM 667 N N . ALA A 1 92 ? 11.205 -2.939 -6.254 1.00 98.31 92 ALA A N 1
ATOM 668 C CA . ALA A 1 92 ? 11.567 -3.355 -4.901 1.00 98.31 92 ALA A CA 1
ATOM 669 C C . ALA A 1 92 ? 11.599 -2.187 -3.894 1.00 98.31 92 ALA A C 1
ATOM 671 O O . ALA A 1 92 ? 11.346 -2.387 -2.704 1.00 98.31 92 ALA A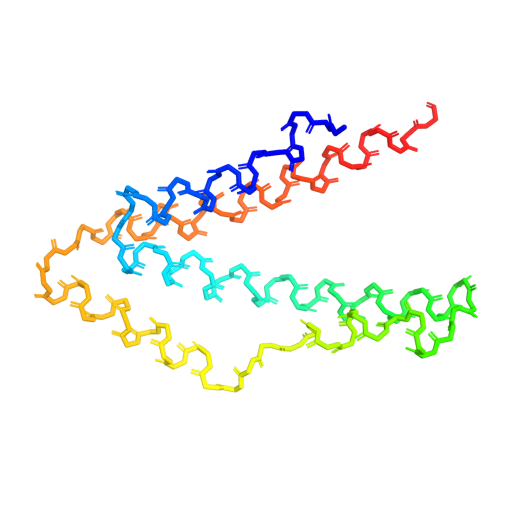 O 1
ATOM 672 N N . ARG A 1 93 ? 11.944 -0.964 -4.327 1.00 98.50 93 ARG A N 1
ATOM 673 C CA . ARG A 1 93 ? 11.848 0.238 -3.479 1.00 98.50 93 ARG A CA 1
ATOM 674 C C . ARG A 1 93 ? 10.389 0.577 -3.181 1.00 98.50 93 ARG A C 1
ATOM 676 O O . ARG A 1 93 ? 10.101 0.846 -2.019 1.00 98.50 93 ARG A O 1
ATOM 683 N N . ALA A 1 94 ? 9.495 0.506 -4.167 1.00 98.56 94 ALA A N 1
ATOM 684 C CA . ALA A 1 94 ? 8.075 0.796 -3.989 1.00 98.56 94 ALA A CA 1
ATOM 685 C C . ALA A 1 94 ? 7.417 -0.129 -2.956 1.00 98.56 94 ALA A C 1
ATOM 687 O O . ALA A 1 94 ? 6.819 0.351 -1.991 1.00 98.56 94 ALA A O 1
ATOM 688 N N . ALA A 1 95 ? 7.652 -1.439 -3.078 1.00 97.69 95 ALA A N 1
ATOM 689 C CA . ALA A 1 95 ? 7.178 -2.446 -2.126 1.00 97.69 95 ALA A CA 1
ATOM 690 C C . ALA A 1 95 ? 7.694 -2.231 -0.690 1.00 97.69 95 ALA A C 1
ATOM 692 O O . ALA A 1 95 ? 6.982 -2.482 0.279 1.00 97.69 95 ALA A O 1
ATOM 693 N N . ARG A 1 96 ? 8.929 -1.745 -0.517 1.00 97.94 96 ARG A N 1
ATOM 694 C CA . ARG A 1 96 ? 9.473 -1.451 0.821 1.00 97.94 96 ARG A CA 1
ATOM 695 C C . ARG A 1 96 ? 8.937 -0.147 1.403 1.00 97.94 96 ARG A C 1
ATOM 697 O O . ARG A 1 96 ? 8.615 -0.098 2.587 1.00 97.94 96 ARG A O 1
ATOM 704 N N . LEU A 1 97 ? 8.881 0.911 0.596 1.00 98.12 97 LEU A N 1
ATOM 705 C CA . LEU A 1 97 ? 8.492 2.238 1.066 1.00 98.12 97 LEU A CA 1
ATOM 706 C C . LEU A 1 97 ? 7.026 2.287 1.478 1.00 98.12 97 LEU A C 1
ATOM 708 O O . LEU A 1 97 ? 6.725 2.896 2.498 1.00 98.12 97 LEU A O 1
ATOM 712 N N . ILE A 1 98 ? 6.132 1.614 0.751 1.00 97.81 98 ILE A N 1
ATOM 713 C CA . ILE A 1 98 ? 4.711 1.594 1.111 1.00 97.81 98 ILE A CA 1
ATOM 714 C C . ILE A 1 98 ? 4.485 1.008 2.515 1.00 97.81 98 ILE A C 1
ATOM 716 O O . ILE A 1 98 ? 3.808 1.639 3.320 1.00 97.81 98 ILE A O 1
ATOM 720 N N . GLN A 1 99 ? 5.167 -0.095 2.856 1.00 95.44 99 GLN A N 1
ATOM 721 C CA . GLN A 1 99 ? 5.101 -0.706 4.189 1.00 95.44 99 GLN A CA 1
ATOM 722 C C . GLN A 1 99 ? 5.690 0.206 5.267 1.00 95.44 99 GLN A C 1
ATOM 724 O O . GLN A 1 99 ? 5.158 0.301 6.371 1.00 95.44 99 GLN A O 1
ATOM 729 N N . ALA A 1 100 ? 6.783 0.910 4.958 1.00 96.94 100 ALA A N 1
ATOM 730 C CA . ALA A 1 100 ? 7.370 1.874 5.884 1.00 96.94 100 ALA A CA 1
ATOM 731 C C . ALA A 1 100 ? 6.433 3.068 6.141 1.00 96.94 100 ALA A C 1
ATOM 733 O O . ALA A 1 100 ? 6.338 3.547 7.270 1.00 96.94 100 ALA A O 1
ATOM 734 N N . TYR A 1 101 ? 5.720 3.538 5.115 1.00 97.56 101 TYR A N 1
ATOM 735 C CA . TYR A 1 101 ? 4.732 4.601 5.270 1.00 97.56 101 TYR A CA 1
ATOM 736 C C . TYR A 1 101 ? 3.464 4.133 5.992 1.00 97.56 101 TYR A C 1
ATOM 738 O O . TYR A 1 101 ? 2.896 4.915 6.754 1.00 97.56 101 TYR A O 1
ATOM 746 N N . GLU A 1 102 ? 3.031 2.883 5.804 1.00 95.75 102 GLU A N 1
ATOM 747 C CA . GLU A 1 102 ? 1.947 2.298 6.602 1.00 95.75 102 GLU A CA 1
ATOM 748 C C . GLU A 1 102 ? 2.349 2.225 8.084 1.00 95.75 102 GLU A C 1
ATOM 750 O O . GLU A 1 102 ? 1.595 2.662 8.952 1.00 95.75 102 GLU A O 1
ATOM 755 N N . LEU A 1 103 ? 3.563 1.759 8.391 1.00 95.62 103 LEU A N 1
ATOM 756 C CA . LEU A 1 103 ? 4.072 1.747 9.764 1.00 95.62 103 LEU A CA 1
ATOM 757 C C . LEU A 1 103 ? 4.106 3.159 10.368 1.00 95.62 103 LEU A C 1
ATOM 759 O O . LEU A 1 103 ? 3.597 3.366 11.465 1.00 95.62 103 LEU A O 1
ATOM 763 N N . MET A 1 104 ? 4.606 4.149 9.620 1.00 97.38 104 MET A N 1
ATOM 764 C CA . MET A 1 104 ? 4.614 5.552 10.051 1.00 97.38 104 MET A CA 1
ATOM 765 C C . MET A 1 104 ? 3.208 6.072 10.376 1.00 97.38 104 MET A C 1
ATOM 767 O O . MET A 1 104 ? 3.044 6.845 11.323 1.00 97.38 104 MET A O 1
ATOM 771 N N . TYR A 1 105 ? 2.188 5.660 9.616 1.00 96.00 105 TYR A N 1
ATOM 772 C CA . TYR A 1 105 ? 0.801 6.003 9.920 1.00 96.00 105 TYR A CA 1
ATOM 773 C C . TYR A 1 105 ? 0.397 5.468 11.300 1.00 96.00 105 TYR A C 1
ATOM 775 O O . TYR A 1 105 ? -0.129 6.230 12.117 1.00 96.00 105 TYR A O 1
ATOM 783 N N . TRP A 1 106 ? 0.661 4.187 11.573 1.00 94.69 106 TRP A N 1
ATOM 784 C CA . TRP A 1 106 ? 0.298 3.552 12.841 1.00 94.69 106 TRP A CA 1
ATOM 785 C C . TRP A 1 106 ? 1.077 4.109 14.027 1.00 94.69 106 TRP A C 1
ATOM 787 O O . TRP A 1 106 ? 0.468 4.381 15.061 1.00 94.69 106 TRP A O 1
ATOM 797 N N . ASP A 1 107 ? 2.375 4.354 13.861 1.00 97.06 107 ASP A N 1
ATOM 798 C CA . ASP A 1 107 ? 3.214 4.973 14.888 1.00 97.06 107 ASP A CA 1
ATOM 799 C C . ASP A 1 107 ? 2.702 6.377 15.225 1.00 97.06 107 ASP A C 1
ATOM 801 O O . ASP A 1 107 ? 2.500 6.702 16.393 1.00 97.06 107 ASP A O 1
ATOM 805 N N . THR A 1 108 ? 2.358 7.175 14.207 1.00 97.56 108 THR A N 1
ATOM 806 C CA . THR A 1 108 ? 1.769 8.508 14.415 1.00 97.56 108 THR A CA 1
ATOM 807 C C . THR A 1 108 ? 0.450 8.420 15.184 1.00 97.56 108 THR A C 1
ATOM 809 O O . THR A 1 108 ? 0.217 9.205 16.100 1.00 97.56 108 THR A O 1
ATOM 812 N N . MET A 1 109 ? -0.427 7.475 14.824 1.00 95.19 109 MET A N 1
ATOM 813 C CA . MET A 1 109 ? -1.704 7.265 15.517 1.00 95.19 109 MET A CA 1
ATOM 814 C C . MET A 1 109 ? -1.503 6.833 16.972 1.00 95.19 109 MET A C 1
ATOM 816 O O . MET A 1 109 ? -2.240 7.280 17.852 1.00 95.19 109 MET A O 1
ATOM 820 N N . TYR A 1 110 ? -0.509 5.985 17.230 1.00 95.44 110 TYR A N 1
ATOM 821 C CA . TYR A 1 110 ? -0.156 5.558 18.574 1.00 95.44 110 TYR A CA 1
ATOM 822 C C . TYR A 1 110 ? 0.362 6.731 19.410 1.00 95.44 110 TYR A C 1
ATOM 824 O O . TYR A 1 110 ? -0.175 6.980 20.488 1.00 95.44 110 TYR A O 1
ATOM 832 N N . GLU A 1 111 ? 1.322 7.500 18.893 1.00 97.12 111 GLU A N 1
ATOM 833 C CA . GLU A 1 111 ? 1.905 8.659 19.576 1.00 97.12 111 GLU A CA 1
ATOM 834 C C . GLU A 1 111 ? 0.848 9.684 19.989 1.00 97.12 111 GLU A C 1
ATOM 836 O O . GLU A 1 111 ? 0.853 10.142 21.129 1.00 97.12 111 GLU A O 1
ATOM 841 N N . VAL A 1 112 ? -0.104 10.009 19.107 1.00 96.06 112 VAL A N 1
ATOM 842 C CA . VAL A 1 112 ? -1.173 10.966 19.446 1.00 96.06 112 VAL A CA 1
ATOM 843 C C . VAL A 1 112 ? -2.247 10.401 20.374 1.00 96.06 112 VAL A C 1
ATOM 845 O O . VAL A 1 112 ? -3.069 11.163 20.879 1.00 96.06 112 VAL A O 1
ATOM 848 N N . SER A 1 113 ? -2.282 9.082 20.574 1.00 93.69 113 SER A N 1
ATOM 849 C CA . SER A 1 113 ? -3.199 8.431 21.517 1.00 93.69 113 SER A CA 1
ATOM 850 C C . SER A 1 113 ? -2.641 8.345 22.939 1.00 93.69 113 SER A C 1
ATOM 852 O O . SER A 1 113 ? -3.385 8.000 23.860 1.00 93.69 113 SER A O 1
ATOM 854 N N . LEU A 1 114 ? -1.346 8.630 23.118 1.00 93.62 114 LEU A N 1
ATOM 855 C CA . LEU A 1 114 ? -0.713 8.636 24.429 1.00 93.62 114 LEU A CA 1
ATOM 856 C C . LEU A 1 114 ? -1.252 9.798 25.288 1.00 93.62 114 LEU A C 1
ATOM 858 O O . LEU A 1 114 ? -1.516 10.878 24.755 1.00 93.62 114 LEU A O 1
ATOM 862 N N . PRO A 1 115 ? -1.443 9.564 26.598 1.00 79.31 115 PRO A N 1
ATOM 863 C CA . PRO A 1 115 ? -1.977 10.551 27.534 1.00 79.31 115 PRO A CA 1
ATOM 864 C C . PRO A 1 115 ? -1.001 11.686 27.866 1.00 79.31 115 PRO A C 1
ATOM 866 O O . PRO A 1 115 ? 0.231 11.461 27.824 1.00 79.31 115 PRO A O 1
#

Radius of gyration: 16.3 Å; chains: 1; bounding box: 38×30×48 Å

Secondary structure (DSSP, 8-state):
--HHHHHHHHHHHHHHHHS-HHHHHHHHHHHHHHHHHHHHHHHHHHHHHH---TTTTHHHHHHSS--TTHHHHHHHHHHHHHHTT--HHHHHHHHHHHHHHHHHHHHHHHHHH--